Protein AF-A0A928K8I4-F1 (afdb_monomer_lite)

Structure (mmCIF, N/CA/C/O backbone):
data_AF-A0A928K8I4-F1
#
_entry.id   AF-A0A928K8I4-F1
#
loop_
_atom_site.group_PDB
_atom_site.id
_atom_site.type_symbol
_atom_site.label_atom_id
_atom_site.label_alt_id
_atom_site.label_comp_id
_atom_site.label_asym_id
_atom_site.label_entity_id
_atom_site.label_seq_id
_atom_site.pdbx_PDB_ins_code
_atom_site.Cartn_x
_atom_site.Cartn_y
_atom_site.Cartn_z
_atom_site.occupancy
_atom_site.B_iso_or_equiv
_atom_site.auth_seq_id
_atom_site.auth_comp_id
_atom_site.auth_asym_id
_atom_site.auth_atom_id
_atom_site.pdbx_PDB_model_num
ATOM 1 N N . MET A 1 1 ? 72.736 26.920 -55.106 1.00 35.03 1 MET A N 1
ATOM 2 C CA . MET A 1 1 ? 71.524 27.537 -55.681 1.00 35.03 1 MET A CA 1
ATOM 3 C C . MET A 1 1 ? 70.711 26.444 -56.358 1.00 35.03 1 MET A C 1
ATOM 5 O O . MET A 1 1 ? 71.292 25.701 -57.128 1.00 35.03 1 MET A O 1
ATOM 9 N N . GLN A 1 2 ? 69.436 26.342 -55.964 1.00 39.31 2 GLN A N 1
ATOM 10 C CA . GLN A 1 2 ? 68.277 25.680 -56.593 1.00 39.31 2 GLN A CA 1
ATOM 11 C C . GLN A 1 2 ? 68.456 24.426 -57.465 1.00 39.31 2 GLN A C 1
ATOM 13 O O . GLN A 1 2 ? 68.964 24.498 -58.577 1.00 39.31 2 GLN A O 1
ATOM 18 N N . THR A 1 3 ? 67.768 23.358 -57.058 1.00 31.75 3 THR A N 1
ATOM 19 C CA . THR A 1 3 ? 66.944 22.556 -57.973 1.00 31.75 3 THR A CA 1
ATOM 20 C C . THR A 1 3 ? 65.584 22.283 -57.322 1.00 31.75 3 THR A C 1
ATOM 22 O O . THR A 1 3 ? 65.500 21.925 -56.150 1.00 31.75 3 THR A O 1
ATOM 25 N N . ALA A 1 4 ? 64.517 22.528 -58.084 1.00 43.66 4 ALA A N 1
ATOM 26 C CA . ALA A 1 4 ? 63.124 22.257 -57.746 1.00 43.66 4 ALA A CA 1
ATOM 27 C C . ALA A 1 4 ? 62.552 21.229 -58.733 1.00 43.66 4 ALA A C 1
ATOM 29 O O . ALA A 1 4 ? 62.873 21.271 -59.919 1.00 43.66 4 ALA A O 1
ATOM 30 N N . SER A 1 5 ? 61.727 20.313 -58.229 1.00 37.72 5 SER A N 1
ATOM 31 C CA . SER A 1 5 ? 60.740 19.442 -58.908 1.00 37.72 5 SER A CA 1
ATOM 32 C C . SER A 1 5 ? 60.311 18.389 -57.872 1.00 37.72 5 SER A C 1
ATOM 34 O O . SER A 1 5 ? 61.121 18.024 -57.029 1.00 37.72 5 SER A O 1
ATOM 36 N N . LEU A 1 6 ? 59.109 17.824 -57.802 1.00 37.81 6 LEU A N 1
ATOM 37 C CA . LEU A 1 6 ? 57.768 18.038 -58.354 1.00 37.81 6 LEU A CA 1
ATOM 38 C C . LEU A 1 6 ? 56.851 17.121 -57.490 1.00 37.81 6 LEU A C 1
ATOM 40 O O . LEU A 1 6 ? 57.328 16.147 -56.913 1.00 37.81 6 LEU A O 1
ATOM 44 N N . GLN A 1 7 ? 55.569 17.462 -57.353 1.00 39.53 7 GLN A N 1
ATOM 45 C CA . GLN A 1 7 ? 54.552 16.824 -56.491 1.00 39.53 7 GLN A CA 1
ATOM 46 C C . GLN A 1 7 ? 54.298 15.321 -56.747 1.00 39.53 7 GLN A C 1
ATOM 48 O O . GLN A 1 7 ? 54.377 14.895 -57.895 1.00 39.53 7 GLN A O 1
ATOM 53 N N . ALA A 1 8 ? 53.836 14.583 -55.721 1.00 32.78 8 ALA A N 1
ATOM 54 C CA . ALA A 1 8 ? 52.486 13.977 -55.641 1.00 32.78 8 ALA A CA 1
ATOM 55 C C . ALA A 1 8 ? 52.328 13.034 -54.418 1.00 32.78 8 ALA A C 1
ATOM 57 O O . ALA A 1 8 ? 53.242 12.268 -54.136 1.00 32.78 8 ALA A O 1
ATOM 58 N N . SER A 1 9 ? 51.135 13.094 -53.787 1.00 28.02 9 SER A N 1
ATOM 59 C CA . SER A 1 9 ? 50.331 11.987 -53.189 1.00 28.02 9 SER A CA 1
ATOM 60 C C . SER A 1 9 ? 50.986 11.061 -52.140 1.00 28.02 9 SER A C 1
ATOM 62 O O . SER A 1 9 ? 52.060 10.531 -52.361 1.00 28.02 9 SER A O 1
ATOM 64 N N . ASP A 1 10 ? 50.405 10.699 -50.997 1.00 30.50 10 ASP A N 1
ATOM 65 C CA . ASP A 1 10 ? 49.003 10.622 -50.580 1.00 30.50 10 ASP A CA 1
ATOM 66 C C . ASP A 1 10 ? 48.990 10.393 -49.050 1.00 30.50 10 ASP A C 1
ATOM 68 O O . ASP A 1 10 ? 49.834 9.696 -48.493 1.00 30.50 10 ASP A O 1
ATOM 72 N N . SER A 1 11 ? 48.190 11.163 -48.316 1.00 28.86 11 SER A N 1
ATOM 73 C CA . SER A 1 11 ? 46.923 10.724 -47.709 1.00 28.86 11 SER A CA 1
ATOM 74 C C . SER A 1 11 ? 47.050 10.275 -46.247 1.00 28.86 11 SER A C 1
ATOM 76 O O . SER A 1 11 ? 47.292 9.120 -45.909 1.00 28.86 11 SER A O 1
ATOM 78 N N . VAL A 1 12 ? 46.826 11.265 -45.386 1.00 45.16 12 VAL A N 1
ATOM 79 C CA . VAL A 1 12 ? 46.051 11.216 -44.140 1.00 45.16 12 VAL A CA 1
ATOM 80 C C . VAL A 1 12 ? 45.284 9.898 -43.936 1.00 45.16 12 VAL A C 1
ATOM 82 O O . VAL A 1 12 ? 44.247 9.680 -44.553 1.00 45.16 12 VAL A O 1
ATOM 85 N N . GLN A 1 13 ? 45.720 9.071 -42.984 1.00 33.69 13 GLN A N 1
ATOM 86 C CA . GLN A 1 13 ? 44.846 8.088 -42.328 1.00 33.69 13 GLN A CA 1
ATOM 87 C C . GLN A 1 13 ? 44.564 8.511 -40.885 1.00 33.69 13 GLN A C 1
ATOM 89 O O . GLN A 1 13 ? 44.760 7.779 -39.924 1.00 33.69 13 GLN A O 1
ATOM 94 N N . GLY A 1 14 ? 44.078 9.739 -40.744 1.00 42.53 14 GLY A N 1
ATOM 95 C CA . GLY A 1 14 ? 43.253 10.142 -39.615 1.00 42.53 14 GLY A CA 1
ATOM 96 C C . GLY A 1 14 ? 41.819 10.259 -40.098 1.00 42.53 14 GLY A C 1
ATOM 97 O O . GLY A 1 14 ? 41.368 11.375 -40.291 1.00 42.53 14 GLY A O 1
ATOM 98 N N . SER A 1 15 ? 41.156 9.142 -40.414 1.00 39.59 15 SER A N 1
ATOM 99 C CA . SER A 1 15 ? 39.723 9.060 -40.757 1.00 39.59 15 SER A CA 1
ATOM 100 C C . SER A 1 15 ? 39.396 7.631 -41.183 1.00 39.59 15 SER A C 1
ATOM 102 O O . SER A 1 15 ? 39.624 7.292 -42.336 1.00 39.59 15 SER A O 1
ATOM 104 N N . HIS A 1 16 ? 38.849 6.782 -40.310 1.00 34.34 16 HIS A N 1
ATOM 105 C CA . HIS A 1 16 ? 37.997 5.707 -40.846 1.00 34.34 16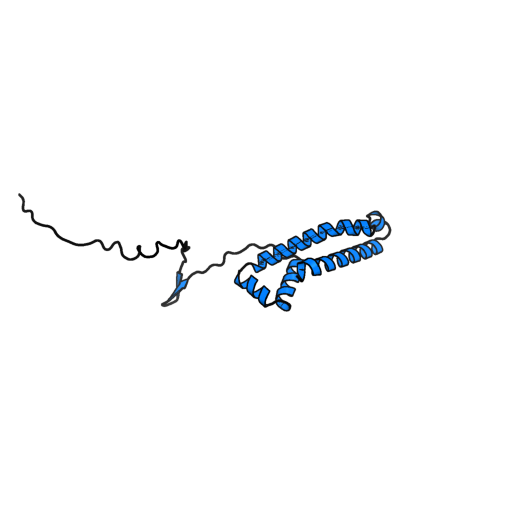 HIS A CA 1
ATOM 106 C C . HIS A 1 16 ? 36.889 5.178 -39.938 1.00 34.34 16 HIS A C 1
ATOM 108 O O . HIS A 1 16 ? 36.026 4.455 -40.424 1.00 34.34 16 HIS A O 1
ATOM 114 N N . THR A 1 17 ? 36.808 5.587 -38.674 1.00 34.59 17 THR A N 1
ATOM 115 C CA . THR A 1 17 ? 35.726 5.128 -37.781 1.00 34.59 17 THR A CA 1
ATOM 116 C C . THR A 1 17 ? 34.922 6.268 -37.161 1.00 34.59 17 THR A C 1
ATOM 118 O O . THR A 1 17 ? 34.317 6.104 -36.110 1.00 34.59 17 THR A O 1
ATOM 121 N N . THR A 1 18 ? 34.853 7.426 -37.823 1.00 40.28 18 THR A N 1
ATOM 122 C CA . THR A 1 18 ? 34.009 8.555 -37.378 1.00 40.28 18 THR A CA 1
ATOM 123 C C . THR A 1 18 ? 32.989 8.977 -38.431 1.00 40.28 18 THR A C 1
ATOM 125 O O . THR A 1 18 ? 32.567 10.120 -38.448 1.00 40.28 18 THR A O 1
ATOM 128 N N . LEU A 1 19 ? 32.580 8.111 -39.357 1.00 47.31 19 LEU A N 1
ATOM 129 C CA . LEU A 1 19 ? 31.553 8.468 -40.339 1.00 47.31 19 LEU A CA 1
ATOM 130 C C . LEU A 1 19 ? 30.731 7.231 -40.685 1.00 47.31 19 LEU A C 1
ATOM 132 O O . LEU A 1 19 ? 31.051 6.588 -41.668 1.00 47.31 19 LEU A O 1
ATOM 136 N N . LEU A 1 20 ? 29.737 6.869 -39.861 1.00 46.84 20 LEU A N 1
ATOM 137 C CA . LEU A 1 20 ? 28.555 6.075 -40.273 1.00 46.84 20 LEU A CA 1
ATOM 138 C C . LEU A 1 20 ? 27.491 5.893 -39.159 1.00 46.84 20 LEU A C 1
ATOM 140 O O . LEU A 1 20 ? 26.704 4.956 -39.195 1.00 46.84 20 LEU A O 1
ATOM 144 N N . LEU A 1 21 ? 27.415 6.785 -38.166 1.00 47.47 21 LEU A N 1
ATOM 145 C CA . LEU A 1 21 ? 26.335 6.774 -37.161 1.00 47.47 21 LEU A CA 1
ATOM 146 C C . LEU A 1 21 ? 25.851 8.200 -36.875 1.00 47.47 21 LEU A C 1
ATOM 148 O O . LEU A 1 21 ? 25.890 8.673 -35.746 1.00 47.47 21 LEU A O 1
ATOM 152 N N . LYS A 1 22 ? 25.440 8.925 -37.922 1.00 47.09 22 LYS A N 1
ATOM 153 C CA . LYS A 1 22 ? 24.961 10.313 -37.800 1.00 47.09 22 LYS A CA 1
ATOM 154 C C . LYS A 1 22 ? 23.464 10.497 -38.070 1.00 47.09 22 LYS A C 1
ATOM 156 O O . LYS A 1 22 ? 23.047 11.612 -38.346 1.00 47.09 22 LYS A O 1
ATOM 161 N N . GLU A 1 23 ? 22.655 9.439 -37.950 1.00 49.22 23 GLU A N 1
ATOM 162 C CA . GLU A 1 23 ? 21.195 9.539 -38.167 1.00 49.22 23 GLU A CA 1
ATOM 163 C C . GLU A 1 23 ? 20.310 9.023 -37.024 1.00 49.22 23 GLU A C 1
ATOM 165 O O . GLU A 1 23 ? 19.086 9.093 -37.110 1.00 49.22 23 GLU A O 1
ATOM 170 N N . ARG A 1 24 ? 20.878 8.596 -35.894 1.00 42.78 24 ARG A N 1
ATOM 171 C CA . ARG A 1 24 ? 20.119 8.473 -34.643 1.00 42.78 24 ARG A CA 1
ATOM 172 C C . ARG A 1 24 ? 21.003 8.907 -33.492 1.00 42.78 24 ARG A C 1
ATOM 174 O O . ARG A 1 24 ? 21.982 8.237 -33.187 1.00 42.78 24 ARG A O 1
ATOM 181 N N . ILE A 1 25 ? 20.655 10.027 -32.865 1.00 42.69 25 ILE A N 1
ATOM 182 C CA . ILE A 1 25 ? 21.197 10.401 -31.560 1.00 42.69 25 ILE A CA 1
ATOM 183 C C . ILE A 1 25 ? 20.713 9.329 -30.581 1.00 42.69 25 ILE A C 1
ATOM 185 O O . ILE A 1 25 ? 19.589 9.372 -30.091 1.00 42.69 25 ILE A O 1
ATOM 189 N N . ILE A 1 26 ? 21.541 8.315 -30.368 1.00 47.47 26 ILE A N 1
ATOM 190 C CA . ILE A 1 26 ? 21.537 7.541 -29.138 1.00 47.47 26 ILE A CA 1
ATOM 191 C C . ILE A 1 26 ? 22.754 8.088 -28.408 1.00 47.47 26 ILE A C 1
ATOM 193 O O . ILE A 1 26 ? 23.879 7.876 -28.857 1.00 47.47 26 ILE A O 1
ATOM 197 N N . GLU A 1 27 ? 22.538 8.865 -27.349 1.00 41.69 27 GLU A N 1
ATOM 198 C CA . GLU A 1 27 ? 23.591 9.134 -26.371 1.00 41.69 27 GLU A CA 1
ATOM 199 C C . GLU A 1 27 ? 24.077 7.777 -25.851 1.00 41.69 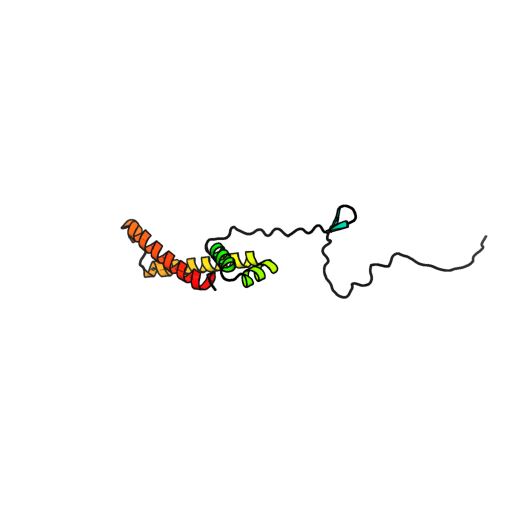27 GLU A C 1
ATOM 201 O O . GLU A 1 27 ? 23.439 7.148 -25.007 1.00 41.69 27 GLU A O 1
ATOM 206 N N . ILE A 1 28 ? 25.170 7.269 -26.416 1.00 50.75 28 ILE A N 1
ATOM 207 C CA . ILE A 1 28 ? 25.860 6.108 -25.874 1.00 50.75 28 ILE A CA 1
ATOM 208 C C . ILE A 1 28 ? 26.635 6.658 -24.682 1.00 50.75 28 ILE A C 1
ATOM 210 O O . ILE A 1 28 ? 27.687 7.268 -24.849 1.00 50.75 28 ILE A O 1
ATOM 214 N N . THR A 1 29 ? 26.080 6.502 -23.481 1.00 63.41 29 THR A N 1
ATOM 215 C CA . THR A 1 29 ? 26.847 6.647 -22.239 1.00 63.41 29 THR A CA 1
ATOM 216 C C . THR A 1 29 ? 28.147 5.859 -22.390 1.00 63.41 29 THR A C 1
ATOM 218 O O . THR A 1 29 ? 28.089 4.714 -22.835 1.00 63.41 29 THR A O 1
ATOM 221 N N . GLU A 1 30 ? 29.299 6.443 -22.062 1.00 75.31 30 GLU A N 1
ATOM 222 C CA . GLU A 1 30 ? 30.600 5.764 -22.126 1.00 75.31 30 GLU A CA 1
ATOM 223 C C . GLU A 1 30 ? 30.594 4.531 -21.200 1.00 75.31 30 GLU A C 1
ATOM 225 O O . GLU A 1 30 ? 30.804 4.635 -19.995 1.00 75.31 30 GLU A O 1
ATOM 230 N N . ILE A 1 31 ? 30.278 3.353 -21.745 1.00 83.25 31 ILE A N 1
ATOM 231 C CA . ILE A 1 31 ? 30.316 2.082 -21.012 1.00 83.25 31 ILE A CA 1
ATOM 232 C C . ILE A 1 31 ? 31.788 1.680 -20.879 1.00 83.25 31 ILE A C 1
ATOM 234 O O . ILE A 1 31 ? 32.484 1.559 -21.889 1.00 83.25 31 ILE A O 1
ATOM 238 N N . THR A 1 32 ? 32.266 1.470 -19.651 1.00 88.19 32 THR A N 1
ATOM 239 C CA . THR A 1 32 ? 33.616 0.949 -19.391 1.00 88.19 32 THR A CA 1
ATOM 240 C C . THR A 1 32 ? 33.632 -0.573 -19.495 1.00 88.19 32 THR A C 1
ATOM 242 O O . THR A 1 32 ? 32.593 -1.223 -19.377 1.00 88.19 32 THR A O 1
ATOM 245 N N . TYR A 1 33 ? 34.800 -1.151 -19.778 1.00 89.94 33 TYR A N 1
ATOM 246 C CA . TYR A 1 33 ? 34.950 -2.593 -19.954 1.00 89.94 33 TYR A CA 1
ATOM 247 C C . TYR A 1 33 ? 36.118 -3.124 -19.127 1.00 89.94 33 TYR A C 1
ATOM 249 O O . TYR A 1 33 ? 37.238 -2.616 -19.225 1.00 89.94 33 TYR A O 1
ATOM 257 N N . THR A 1 34 ? 35.8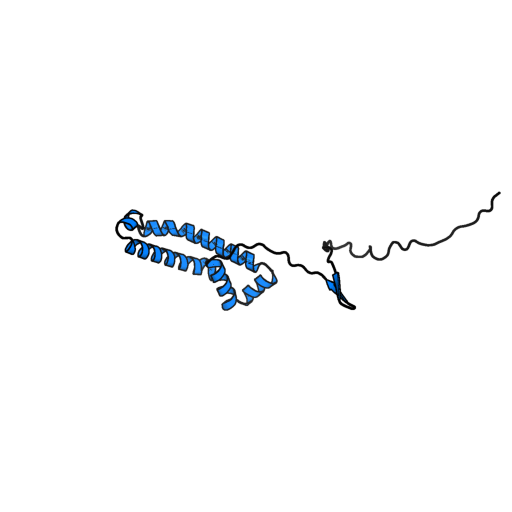84 -4.223 -18.413 1.00 92.38 34 THR A N 1
ATOM 258 C CA . THR A 1 34 ? 36.911 -4.976 -17.690 1.00 92.38 34 THR A CA 1
ATOM 259 C C . THR A 1 34 ? 37.341 -6.201 -18.502 1.00 92.38 34 THR A C 1
ATOM 261 O O . THR A 1 34 ? 36.513 -6.996 -18.955 1.00 92.38 34 THR A O 1
ATOM 264 N N . ARG A 1 35 ? 38.654 -6.382 -18.703 1.00 93.75 35 ARG A N 1
ATOM 265 C CA . ARG A 1 35 ? 39.203 -7.547 -19.417 1.00 93.75 35 ARG A CA 1
ATOM 266 C C . ARG A 1 35 ? 39.171 -8.789 -18.523 1.00 93.75 35 ARG A C 1
ATOM 268 O O . ARG A 1 35 ? 39.766 -8.789 -17.449 1.00 93.75 35 ARG A O 1
ATOM 275 N N . ASN A 1 36 ? 38.547 -9.860 -19.004 1.00 90.69 36 ASN A N 1
ATOM 276 C CA . ASN A 1 36 ? 38.547 -11.179 -18.378 1.00 90.69 36 ASN A CA 1
ATOM 277 C C . ASN A 1 36 ? 39.056 -12.226 -19.385 1.00 90.69 36 ASN A C 1
ATOM 279 O O . ASN A 1 36 ? 38.314 -12.692 -20.252 1.00 90.69 36 ASN A O 1
ATOM 283 N N . GLY A 1 37 ? 40.355 -12.540 -19.306 1.00 92.38 37 GLY A N 1
ATOM 284 C CA . GLY A 1 37 ? 41.045 -13.392 -20.280 1.00 92.38 37 GLY A CA 1
ATOM 285 C C . GLY A 1 37 ? 41.101 -12.748 -21.670 1.00 92.38 37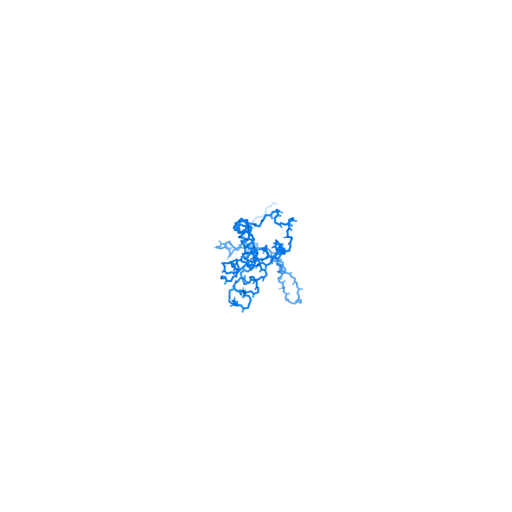 GLY A C 1
ATOM 286 O O . GLY A 1 37 ? 41.683 -11.671 -21.844 1.00 92.38 37 GLY A O 1
ATOM 287 N N . ASP A 1 38 ? 40.471 -13.401 -22.646 1.00 92.75 38 ASP A N 1
ATOM 288 C CA . ASP A 1 38 ? 40.415 -12.957 -24.046 1.00 92.75 38 ASP A CA 1
ATOM 289 C C . ASP A 1 38 ? 39.164 -12.122 -24.375 1.00 92.75 38 ASP A C 1
ATOM 291 O O . ASP A 1 38 ? 38.983 -11.697 -25.515 1.00 92.75 38 ASP A O 1
ATOM 295 N N . TYR A 1 39 ? 38.312 -11.847 -23.381 1.00 93.00 39 TYR A N 1
ATOM 296 C CA . TYR A 1 39 ? 37.055 -11.118 -23.559 1.00 93.00 39 TYR A CA 1
ATOM 297 C C . TYR A 1 39 ? 37.013 -9.824 -22.740 1.00 93.00 39 TYR A C 1
ATOM 299 O O . TYR A 1 39 ? 37.606 -9.721 -21.665 1.00 93.00 39 TYR A O 1
ATOM 307 N N . PHE A 1 40 ? 36.266 -8.840 -23.242 1.00 92.31 40 PHE A N 1
ATOM 308 C CA . PHE A 1 40 ? 35.941 -7.600 -22.536 1.00 92.31 40 PHE A CA 1
ATOM 309 C C . PHE A 1 40 ? 34.495 -7.657 -22.042 1.00 92.31 40 PHE A C 1
ATOM 311 O O . PHE A 1 40 ? 33.573 -7.830 -22.839 1.00 92.31 40 PHE A O 1
ATOM 318 N N . ILE A 1 41 ? 34.302 -7.519 -20.731 1.00 91.12 41 ILE A N 1
ATOM 319 C CA . ILE A 1 41 ? 32.988 -7.525 -20.083 1.00 91.12 41 ILE A CA 1
ATOM 320 C C . ILE A 1 41 ? 32.602 -6.072 -19.784 1.00 91.12 41 ILE A C 1
ATOM 322 O O . ILE A 1 41 ? 33.393 -5.379 -19.147 1.00 91.12 41 ILE A O 1
ATOM 326 N N . PRO A 1 42 ? 31.430 -5.591 -20.229 1.00 89.94 42 PRO A N 1
ATOM 327 C CA . PRO A 1 42 ? 30.973 -4.243 -19.914 1.00 89.94 42 PRO A CA 1
ATOM 328 C C . PRO A 1 42 ? 30.654 -4.102 -18.421 1.00 89.94 42 PRO A C 1
ATOM 330 O O . PRO A 1 42 ? 29.961 -4.942 -17.840 1.00 89.94 42 PRO A O 1
ATOM 333 N N . ASP A 1 43 ? 31.102 -3.008 -17.817 1.00 86.94 43 ASP A N 1
ATOM 334 C CA . ASP A 1 43 ? 30.843 -2.668 -16.420 1.00 86.94 43 ASP A CA 1
ATOM 335 C C . ASP A 1 43 ? 29.457 -2.019 -16.302 1.00 86.94 43 ASP A C 1
ATOM 337 O O . ASP A 1 43 ? 29.281 -0.799 -16.303 1.00 86.94 43 ASP A O 1
ATOM 341 N N . ILE A 1 44 ? 28.430 -2.861 -16.244 1.00 86.06 44 ILE A N 1
ATOM 342 C CA . ILE A 1 44 ? 27.041 -2.414 -16.142 1.00 86.06 44 ILE A CA 1
ATOM 343 C C . ILE A 1 44 ? 26.716 -2.169 -14.667 1.00 86.06 44 ILE A C 1
ATOM 345 O O . ILE A 1 44 ? 26.557 -3.109 -13.889 1.00 86.06 44 ILE A O 1
ATOM 349 N N . VAL A 1 45 ? 26.581 -0.900 -14.281 1.00 82.81 45 VAL A N 1
ATOM 350 C CA . VAL A 1 45 ? 26.166 -0.513 -12.926 1.00 82.81 45 VAL A CA 1
ATOM 351 C C . VAL A 1 45 ? 24.710 -0.061 -12.944 1.00 82.81 45 VAL A C 1
ATOM 353 O O . VAL A 1 45 ? 24.336 0.867 -13.661 1.00 82.81 45 VAL A O 1
ATOM 356 N N . LEU A 1 46 ? 23.876 -0.704 -12.126 1.00 78.94 46 LEU A N 1
ATOM 357 C CA . LEU A 1 46 ? 22.510 -0.243 -11.894 1.00 78.94 46 LEU A CA 1
ATOM 358 C C . LEU A 1 46 ? 22.547 1.033 -11.051 1.00 78.94 46 LEU A C 1
ATOM 360 O O . LEU A 1 46 ? 23.173 1.072 -9.990 1.00 78.94 46 LEU A O 1
ATOM 364 N N . LYS A 1 47 ? 21.840 2.074 -11.500 1.00 80.50 47 LYS A N 1
ATOM 365 C CA . LYS A 1 47 ? 21.632 3.267 -10.677 1.00 80.50 47 LYS A CA 1
ATOM 366 C C . LYS A 1 47 ? 20.884 2.847 -9.416 1.00 80.50 47 LYS A C 1
ATOM 368 O O . LYS A 1 47 ? 19.763 2.348 -9.494 1.00 80.50 47 LYS A O 1
ATOM 373 N N . LYS A 1 48 ? 21.504 3.048 -8.255 1.00 76.44 48 LYS A N 1
ATOM 374 C CA . LYS A 1 48 ? 20.845 2.804 -6.975 1.00 76.44 48 LYS A CA 1
ATOM 375 C C . LYS A 1 48 ? 19.698 3.800 -6.837 1.00 76.44 48 LYS A C 1
ATOM 377 O O . LYS A 1 48 ? 19.931 5.003 -6.767 1.00 76.44 48 LYS A O 1
ATOM 382 N N . LYS A 1 49 ? 18.470 3.295 -6.806 1.00 76.69 49 LYS A N 1
ATOM 383 C CA . LYS A 1 49 ? 17.307 4.096 -6.440 1.00 76.69 49 LYS A CA 1
ATOM 384 C C . LYS A 1 49 ? 17.179 4.083 -4.920 1.00 76.69 49 LYS A C 1
ATOM 386 O O . LYS A 1 49 ? 17.223 3.024 -4.292 1.00 76.69 49 LYS A O 1
ATOM 391 N N . GLU A 1 50 ? 17.092 5.264 -4.322 1.00 77.31 50 GLU A N 1
ATOM 392 C CA . GLU A 1 50 ? 16.862 5.404 -2.887 1.00 77.31 50 GLU A CA 1
ATOM 393 C C . GLU A 1 50 ? 15.361 5.427 -2.631 1.00 77.31 50 GLU A C 1
ATOM 395 O O . GLU A 1 50 ? 14.691 6.440 -2.820 1.00 77.31 50 GLU A O 1
ATOM 400 N N . TYR A 1 51 ? 14.830 4.280 -2.223 1.00 70.50 51 TYR A N 1
ATOM 401 C CA . TYR A 1 51 ? 13.433 4.156 -1.844 1.00 70.50 51 TYR A CA 1
ATOM 402 C C . TYR A 1 51 ? 13.275 4.217 -0.329 1.00 70.50 51 TYR A C 1
ATOM 404 O O . TYR A 1 51 ? 14.087 3.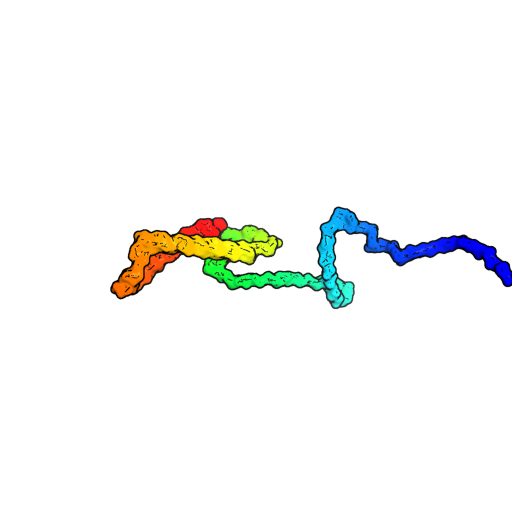671 0.423 1.00 70.50 51 TYR A O 1
ATOM 412 N N . LYS A 1 52 ? 12.197 4.867 0.119 1.00 80.12 52 LYS A N 1
ATOM 413 C CA . LYS A 1 52 ? 11.748 4.755 1.508 1.00 80.12 52 LYS A CA 1
ATOM 414 C C . LYS A 1 52 ? 11.308 3.312 1.778 1.00 80.12 52 LYS A C 1
ATOM 416 O O . LYS A 1 52 ? 11.055 2.529 0.865 1.00 80.12 52 LYS A O 1
ATOM 421 N N . SER A 1 53 ? 11.242 2.934 3.050 1.00 86.94 53 SER A N 1
ATOM 422 C CA . SER A 1 53 ? 10.649 1.651 3.414 1.00 86.94 53 SER A CA 1
ATOM 423 C C . SER A 1 53 ? 9.167 1.638 3.041 1.00 86.94 53 SER A C 1
ATOM 425 O O . SER A 1 53 ? 8.441 2.599 3.285 1.00 86.94 53 SER A O 1
ATOM 427 N N . LEU A 1 54 ? 8.725 0.524 2.462 1.00 90.69 54 LEU A N 1
ATOM 428 C CA . LEU A 1 54 ? 7.349 0.352 2.015 1.00 90.69 54 LEU A CA 1
ATOM 429 C C . LEU A 1 54 ? 6.398 0.206 3.215 1.00 90.69 54 LEU A C 1
ATOM 431 O O . LEU A 1 54 ? 6.672 -0.583 4.128 1.00 90.69 54 LEU A O 1
ATOM 435 N N . GLY A 1 55 ? 5.278 0.932 3.209 1.00 92.75 55 GLY A N 1
ATOM 436 C CA . GLY A 1 55 ? 4.274 0.894 4.267 1.00 92.75 55 GLY A CA 1
ATOM 437 C C . GLY A 1 55 ? 3.441 -0.389 4.297 1.00 92.75 55 GLY A C 1
ATOM 438 O O . GLY A 1 55 ? 3.799 -1.442 3.752 1.00 92.75 55 GLY A O 1
ATOM 439 N N . LYS A 1 56 ? 2.323 -0.342 5.029 1.00 94.44 56 LYS A N 1
ATOM 440 C CA . LYS A 1 56 ? 1.395 -1.478 5.173 1.00 94.44 56 LYS A CA 1
ATOM 441 C C . LYS A 1 56 ? 0.764 -1.831 3.823 1.00 94.44 56 LYS A C 1
ATOM 443 O O . LYS A 1 56 ? 0.829 -2.991 3.412 1.00 94.44 56 LYS A O 1
ATOM 448 N N . TYR A 1 57 ? 0.198 -0.845 3.131 1.00 96.25 57 TYR A N 1
ATOM 449 C CA . TYR A 1 57 ? -0.583 -1.066 1.915 1.00 96.25 57 TYR A CA 1
ATOM 450 C C . TYR A 1 57 ? 0.301 -1.408 0.720 1.00 96.25 57 TYR A C 1
ATOM 452 O O . TYR A 1 57 ? -0.035 -2.309 -0.050 1.00 96.25 57 TYR A O 1
ATOM 460 N N . GLY A 1 58 ? 1.483 -0.797 0.615 1.00 95.56 58 GLY A N 1
ATOM 461 C CA . GLY A 1 58 ? 2.453 -1.162 -0.415 1.00 95.56 58 GLY A CA 1
ATOM 462 C C . GLY A 1 58 ? 2.897 -2.628 -0.305 1.00 95.56 58 GLY A C 1
ATOM 463 O O . GLY A 1 58 ? 2.968 -3.334 -1.314 1.00 95.56 58 GLY A O 1
ATOM 464 N N . ARG A 1 59 ? 3.125 -3.146 0.914 1.00 95.50 59 ARG A N 1
ATOM 465 C CA . ARG A 1 59 ? 3.445 -4.574 1.120 1.00 95.50 59 ARG A CA 1
ATOM 466 C C . ARG A 1 59 ? 2.287 -5.487 0.723 1.00 95.50 59 ARG A C 1
ATOM 468 O O . ARG A 1 59 ? 2.505 -6.462 0.009 1.00 95.50 59 ARG A O 1
ATOM 475 N N . MET A 1 60 ? 1.059 -5.132 1.096 1.00 96.00 60 MET A N 1
ATOM 476 C CA . MET A 1 60 ? -0.133 -5.886 0.693 1.00 96.00 60 MET A CA 1
ATOM 477 C C . MET A 1 60 ? -0.310 -5.907 -0.833 1.00 96.00 60 MET A C 1
ATOM 479 O O . MET A 1 60 ? -0.587 -6.960 -1.409 1.00 96.00 60 MET A O 1
ATOM 483 N N . ARG A 1 61 ? -0.073 -4.777 -1.516 1.00 96.38 61 ARG A N 1
ATOM 484 C CA . ARG A 1 61 ? -0.110 -4.697 -2.985 1.00 96.38 61 ARG A CA 1
ATOM 485 C C . ARG A 1 61 ? 0.956 -5.580 -3.623 1.00 96.38 61 ARG A C 1
ATOM 487 O O . ARG A 1 61 ? 0.664 -6.280 -4.593 1.00 96.38 61 ARG A O 1
ATOM 494 N N . LYS A 1 62 ? 2.171 -5.584 -3.074 1.00 95.44 62 LYS A N 1
ATOM 495 C CA . LYS A 1 62 ? 3.276 -6.439 -3.525 1.00 95.44 62 LYS A CA 1
ATOM 496 C C . LYS A 1 62 ? 2.895 -7.920 -3.465 1.00 95.44 62 LYS A C 1
ATOM 498 O O . LYS A 1 62 ? 3.037 -8.628 -4.464 1.00 95.44 62 LYS A O 1
ATOM 503 N N . ASP A 1 63 ? 2.357 -8.365 -2.332 1.00 96.00 63 ASP A N 1
ATOM 504 C CA . ASP A 1 63 ? 1.932 -9.755 -2.136 1.00 96.00 63 ASP A CA 1
ATOM 505 C C . ASP A 1 63 ? 0.759 -10.126 -3.053 1.00 96.00 63 ASP A C 1
ATOM 507 O O . ASP A 1 63 ? 0.747 -11.207 -3.649 1.00 96.00 63 ASP A O 1
ATOM 511 N N . TYR A 1 64 ? -0.198 -9.214 -3.239 1.00 96.25 64 TYR A N 1
ATOM 512 C CA . TYR A 1 64 ? -1.307 -9.405 -4.171 1.00 96.25 64 TYR A CA 1
ATOM 513 C C . TYR A 1 64 ? -0.823 -9.567 -5.616 1.00 96.25 64 TYR A C 1
ATOM 515 O O . TYR A 1 64 ? -1.206 -10.526 -6.289 1.00 96.25 64 TYR A O 1
ATOM 523 N N . LEU A 1 65 ? 0.047 -8.676 -6.100 1.00 96.12 65 LEU A N 1
ATOM 524 C CA . LEU A 1 65 ? 0.572 -8.750 -7.464 1.00 96.12 65 LEU A CA 1
ATOM 525 C C . LEU A 1 65 ? 1.344 -10.051 -7.695 1.00 96.12 65 LEU A C 1
ATOM 527 O O . LEU A 1 65 ? 1.140 -10.707 -8.715 1.00 96.12 65 LEU A O 1
ATOM 531 N N . LYS A 1 66 ? 2.171 -10.463 -6.732 1.00 94.50 66 LYS A N 1
ATOM 532 C CA . LYS A 1 66 ? 2.962 -11.691 -6.835 1.00 94.50 66 LYS A CA 1
ATOM 533 C C . LYS A 1 66 ? 2.091 -12.952 -6.872 1.00 94.50 66 LYS A C 1
ATOM 535 O O . LYS A 1 66 ? 2.341 -13.834 -7.688 1.00 94.50 66 LYS A O 1
ATOM 540 N N . ASN A 1 67 ? 1.065 -13.028 -6.022 1.00 96.44 67 ASN A N 1
ATOM 541 C CA . ASN A 1 67 ? 0.273 -14.249 -5.839 1.00 96.44 67 ASN A CA 1
ATOM 542 C C . ASN A 1 67 ? -0.960 -14.336 -6.748 1.00 96.44 67 ASN A C 1
ATOM 544 O O . ASN A 1 67 ? -1.386 -15.431 -7.107 1.00 96.44 67 ASN A O 1
ATOM 548 N N . ARG A 1 68 ? -1.576 -13.201 -7.088 1.00 95.50 68 ARG A N 1
ATOM 549 C CA . ARG A 1 68 ? -2.838 -13.154 -7.844 1.00 95.50 68 ARG A CA 1
ATOM 550 C C . ARG A 1 68 ? -2.663 -12.667 -9.278 1.00 95.50 68 ARG A C 1
ATOM 552 O O . ARG A 1 68 ? -3.468 -13.039 -10.126 1.00 95.50 68 ARG A O 1
ATOM 559 N N . ARG A 1 69 ? -1.645 -11.846 -9.573 1.00 94.50 69 ARG A N 1
ATOM 560 C CA . ARG A 1 69 ? -1.446 -11.232 -10.903 1.00 94.50 69 ARG A CA 1
ATOM 561 C C . ARG A 1 69 ? 0.016 -11.277 -11.383 1.00 94.50 69 ARG A C 1
ATOM 563 O O . ARG A 1 69 ? 0.596 -10.227 -11.678 1.00 94.50 69 ARG A O 1
ATOM 570 N N . PRO A 1 70 ? 0.602 -12.476 -11.564 1.00 94.94 70 PRO A N 1
ATOM 571 C CA . PRO A 1 70 ? 2.016 -12.624 -11.922 1.00 94.94 70 PRO A CA 1
ATOM 572 C C . PRO A 1 70 ? 2.379 -11.974 -13.268 1.00 94.94 70 PRO A C 1
ATOM 574 O O . PRO A 1 70 ? 3.475 -11.445 -13.424 1.00 94.94 70 PRO A O 1
ATOM 577 N N . ALA A 1 71 ? 1.454 -11.936 -14.235 1.00 95.81 71 ALA A N 1
ATOM 578 C CA . ALA A 1 71 ? 1.684 -11.258 -15.514 1.00 95.81 71 ALA A CA 1
ATOM 579 C C . ALA A 1 71 ? 1.893 -9.741 -15.343 1.00 95.81 71 ALA A C 1
ATOM 581 O O . ALA A 1 71 ? 2.783 -9.153 -15.958 1.00 95.81 71 ALA A O 1
ATOM 582 N N . LEU A 1 72 ? 1.095 -9.107 -14.477 1.00 94.81 72 LEU A N 1
ATOM 583 C CA . LEU A 1 72 ? 1.203 -7.680 -14.185 1.00 94.81 72 LEU A CA 1
ATOM 584 C C . LEU A 1 72 ? 2.463 -7.377 -13.366 1.00 94.81 72 LEU A C 1
ATOM 586 O O . LEU A 1 72 ? 3.163 -6.411 -13.662 1.00 94.81 72 LEU A O 1
ATOM 590 N N . TRP A 1 73 ? 2.783 -8.239 -12.398 1.00 95.69 73 TRP A N 1
ATOM 591 C CA . TRP A 1 73 ? 4.037 -8.193 -11.646 1.00 95.69 73 TRP A CA 1
ATOM 592 C C . TRP A 1 73 ? 5.258 -8.208 -12.571 1.00 95.69 73 TRP A C 1
ATOM 594 O O . TRP A 1 73 ? 6.087 -7.301 -12.520 1.00 95.69 73 TRP A O 1
ATOM 604 N N . ASN A 1 74 ? 5.330 -9.190 -13.476 1.00 96.12 74 ASN A N 1
ATOM 605 C CA . ASN A 1 74 ? 6.434 -9.313 -14.426 1.00 96.12 74 ASN A CA 1
ATOM 606 C C . ASN A 1 74 ? 6.528 -8.091 -15.342 1.00 96.12 74 ASN A C 1
ATOM 608 O O . ASN A 1 74 ? 7.625 -7.621 -15.624 1.00 96.12 74 ASN A O 1
ATOM 612 N N . ARG A 1 75 ? 5.390 -7.524 -15.764 1.00 96.31 75 ARG A N 1
ATOM 613 C CA . ARG A 1 75 ? 5.378 -6.294 -16.562 1.00 96.31 75 ARG A CA 1
ATOM 614 C C . ARG A 1 75 ? 6.022 -5.119 -15.827 1.00 96.31 75 ARG A C 1
ATOM 616 O O . ARG A 1 75 ? 6.770 -4.374 -16.451 1.00 96.31 75 ARG A O 1
ATOM 623 N N . PHE A 1 76 ? 5.724 -4.935 -14.543 1.00 95.00 76 PHE A N 1
ATOM 624 C CA . PHE A 1 76 ? 6.331 -3.868 -13.744 1.00 95.00 76 PHE A CA 1
ATOM 625 C C . PHE A 1 76 ? 7.815 -4.117 -13.479 1.00 95.00 76 PHE A C 1
ATOM 627 O O . PHE A 1 76 ? 8.612 -3.190 -13.585 1.00 95.00 76 PHE A O 1
ATOM 634 N N . LEU A 1 77 ? 8.190 -5.368 -13.206 1.00 93.12 77 LEU A N 1
ATOM 635 C CA . LEU A 1 77 ? 9.579 -5.756 -12.976 1.00 93.12 77 LEU A CA 1
ATOM 636 C C . LEU A 1 77 ? 10.450 -5.516 -14.217 1.00 93.12 77 LEU A C 1
ATOM 638 O O . LEU A 1 77 ? 11.512 -4.918 -14.118 1.00 93.12 77 LEU A O 1
ATOM 642 N N . LEU A 1 78 ? 9.974 -5.921 -15.398 1.00 93.88 78 LEU A N 1
ATOM 643 C CA . LEU A 1 78 ? 10.694 -5.738 -16.665 1.00 93.88 78 LEU A CA 1
ATOM 644 C C . LEU A 1 78 ? 10.819 -4.269 -17.084 1.00 93.88 78 LEU A C 1
ATOM 646 O O . LEU A 1 78 ? 11.711 -3.927 -17.852 1.00 93.88 78 LEU A O 1
ATOM 650 N N . ARG A 1 79 ? 9.909 -3.411 -16.613 1.00 93.00 79 ARG A N 1
ATOM 651 C CA . ARG A 1 79 ? 9.938 -1.967 -16.872 1.00 93.00 79 ARG A CA 1
ATOM 652 C C . ARG A 1 79 ? 10.700 -1.181 -15.808 1.00 93.00 79 ARG A C 1
ATOM 654 O O . ARG A 1 79 ? 10.822 0.025 -15.966 1.00 93.00 79 ARG A O 1
ATOM 661 N N . ASP A 1 80 ? 11.175 -1.841 -14.750 1.00 89.38 80 ASP A N 1
ATOM 662 C CA . ASP A 1 80 ? 11.811 -1.200 -13.593 1.00 89.38 80 ASP A CA 1
ATOM 663 C C . ASP A 1 80 ? 10.936 -0.102 -12.938 1.00 89.38 80 ASP A C 1
ATOM 665 O O . ASP A 1 80 ? 11.433 0.882 -12.396 1.00 89.38 80 ASP A O 1
ATOM 669 N N . THR A 1 81 ? 9.607 -0.265 -12.993 1.00 93.06 81 THR A N 1
ATOM 670 C CA . THR A 1 81 ? 8.619 0.672 -12.409 1.00 93.06 81 THR A CA 1
ATOM 671 C C . THR A 1 81 ? 7.849 0.073 -11.233 1.00 93.06 81 THR A C 1
ATOM 673 O O . THR A 1 81 ? 6.868 0.646 -10.760 1.00 93.06 81 THR A O 1
ATOM 676 N N . LEU A 1 82 ? 8.253 -1.114 -10.775 1.00 93.25 82 LEU A N 1
ATOM 677 C CA . LEU A 1 82 ? 7.568 -1.831 -9.705 1.00 93.25 82 LEU A CA 1
ATOM 678 C C . LEU A 1 82 ? 7.595 -1.053 -8.390 1.00 93.25 82 LEU A C 1
ATOM 680 O O . LEU A 1 82 ? 6.546 -0.860 -7.783 1.00 93.25 82 LEU A O 1
ATOM 684 N N . ASP A 1 83 ? 8.776 -0.613 -7.965 1.00 91.81 83 ASP A N 1
ATOM 685 C CA . ASP A 1 83 ? 8.929 0.069 -6.683 1.00 91.81 83 ASP A CA 1
ATOM 686 C C . ASP A 1 83 ? 8.191 1.411 -6.679 1.00 91.81 83 ASP A C 1
ATOM 688 O O . ASP A 1 83 ? 7.488 1.705 -5.713 1.00 91.81 83 ASP A O 1
ATOM 692 N N . ASP A 1 84 ? 8.252 2.170 -7.777 1.00 92.88 84 ASP A N 1
ATOM 693 C CA . ASP A 1 84 ? 7.523 3.435 -7.932 1.00 92.88 84 ASP A CA 1
ATOM 694 C C . ASP A 1 84 ? 6.007 3.221 -7.784 1.00 92.88 84 ASP A C 1
ATOM 696 O O . ASP A 1 84 ? 5.353 3.907 -6.999 1.00 92.88 84 ASP A O 1
ATOM 700 N N . HIS A 1 85 ? 5.458 2.201 -8.455 1.00 94.19 85 HIS A N 1
ATOM 701 C CA . HIS A 1 85 ? 4.036 1.865 -8.362 1.00 94.19 85 HIS A CA 1
ATOM 702 C C . HIS A 1 85 ? 3.620 1.450 -6.945 1.00 94.19 85 HIS A C 1
ATOM 704 O O . HIS A 1 85 ? 2.545 1.817 -6.475 1.00 94.19 85 HIS A O 1
ATOM 710 N N . LEU A 1 86 ? 4.452 0.674 -6.243 1.00 95.25 86 LEU A N 1
ATOM 711 C CA . LEU A 1 86 ? 4.142 0.255 -4.876 1.00 95.25 86 LEU A CA 1
ATOM 712 C C . LEU A 1 86 ? 4.108 1.444 -3.907 1.00 95.25 86 LEU A C 1
ATOM 714 O O . LEU A 1 86 ? 3.259 1.459 -3.018 1.00 95.25 86 LEU A O 1
ATOM 718 N N . HIS A 1 87 ? 4.992 2.430 -4.081 1.00 94.69 87 HIS A N 1
ATOM 719 C CA . HIS A 1 87 ? 4.997 3.650 -3.268 1.00 94.69 87 HIS A CA 1
ATOM 720 C C . HIS A 1 87 ? 3.821 4.568 -3.588 1.00 94.69 87 HIS A C 1
ATOM 722 O O . HIS A 1 87 ? 3.238 5.140 -2.672 1.00 94.69 87 HIS A O 1
ATOM 728 N N . GLU A 1 88 ? 3.456 4.691 -4.863 1.00 94.56 88 GLU A N 1
ATOM 729 C CA . GLU A 1 88 ? 2.283 5.455 -5.291 1.00 94.56 88 GLU A CA 1
ATOM 730 C C . GLU A 1 88 ? 1.007 4.906 -4.642 1.00 94.56 88 GLU A C 1
ATOM 732 O O . GLU A 1 88 ? 0.257 5.657 -4.024 1.00 94.56 88 GLU A O 1
ATOM 737 N N . ILE A 1 89 ? 0.819 3.584 -4.685 1.00 95.12 89 ILE A N 1
ATOM 738 C CA . ILE A 1 89 ? -0.322 2.909 -4.056 1.00 95.12 89 ILE A CA 1
ATOM 739 C C . ILE A 1 89 ? -0.324 3.085 -2.534 1.00 95.12 89 ILE A C 1
ATOM 741 O O . ILE A 1 89 ? -1.378 3.302 -1.942 1.00 95.12 89 ILE A O 1
ATOM 745 N N . ASP A 1 90 ? 0.837 2.984 -1.886 1.00 95.38 90 ASP A N 1
ATOM 746 C CA . ASP A 1 90 ? 0.948 3.170 -0.436 1.00 95.38 90 ASP A CA 1
ATOM 747 C C . ASP A 1 90 ? 0.599 4.608 -0.025 1.00 95.38 90 ASP A C 1
ATOM 749 O O . ASP A 1 90 ? -0.127 4.822 0.944 1.00 95.38 90 ASP A O 1
ATOM 753 N N . PHE A 1 91 ? 1.051 5.592 -0.805 1.00 95.06 91 PHE A N 1
ATOM 754 C CA . PHE A 1 91 ? 0.736 7.002 -0.599 1.00 95.06 91 PHE A CA 1
ATOM 755 C C . PHE A 1 91 ? -0.749 7.305 -0.829 1.00 95.06 91 PHE A C 1
ATOM 757 O O . PHE A 1 91 ? -1.379 7.956 0.005 1.00 95.06 91 PHE A O 1
ATOM 764 N N . GLU A 1 92 ? -1.327 6.798 -1.918 1.00 95.94 92 GLU A N 1
ATOM 765 C CA . GLU A 1 92 ? -2.753 6.945 -2.224 1.00 95.94 92 GLU A CA 1
ATOM 766 C C . GLU A 1 92 ? -3.622 6.331 -1.118 1.00 95.94 92 GLU A C 1
ATOM 768 O O . GLU A 1 92 ? -4.563 6.965 -0.634 1.00 95.94 92 GLU A O 1
ATOM 773 N N . ALA A 1 93 ? -3.267 5.130 -0.656 1.00 96.12 93 ALA A N 1
ATOM 774 C CA . ALA A 1 93 ? -3.954 4.454 0.437 1.00 96.12 93 ALA A CA 1
ATOM 775 C C . ALA A 1 93 ? -3.860 5.235 1.755 1.00 96.12 93 ALA A C 1
ATOM 777 O O . ALA A 1 93 ? -4.857 5.351 2.467 1.00 96.12 93 ALA A O 1
ATOM 778 N N . GLN A 1 94 ? -2.696 5.811 2.065 1.00 95.19 94 GLN A N 1
ATOM 779 C CA . GLN A 1 94 ? -2.517 6.619 3.268 1.00 95.19 94 GLN A CA 1
ATOM 780 C C . GLN A 1 94 ? -3.364 7.895 3.226 1.00 95.19 94 GLN A C 1
ATOM 782 O O . GLN A 1 94 ? -4.073 8.182 4.187 1.00 95.19 94 GLN A O 1
ATOM 787 N N . ILE A 1 95 ? -3.378 8.613 2.097 1.00 96.19 95 ILE A N 1
ATOM 788 C CA . ILE A 1 95 ? -4.259 9.777 1.917 1.00 96.19 95 ILE A CA 1
ATOM 789 C C . ILE A 1 95 ? -5.716 9.363 2.099 1.00 96.19 95 ILE A C 1
ATOM 791 O O . ILE A 1 95 ? -6.475 10.023 2.809 1.00 96.19 95 ILE A O 1
ATOM 795 N N . ARG A 1 96 ? -6.124 8.254 1.475 1.00 95.88 96 ARG A N 1
ATOM 796 C CA . ARG A 1 96 ? -7.498 7.764 1.574 1.00 95.88 96 ARG A CA 1
ATOM 797 C C . ARG A 1 96 ? -7.869 7.458 3.023 1.00 95.88 96 ARG A C 1
ATOM 799 O O . ARG A 1 96 ? -8.938 7.873 3.468 1.00 95.88 96 ARG A O 1
ATOM 806 N N . PHE A 1 97 ? -6.977 6.817 3.767 1.00 96.19 97 PHE A N 1
ATOM 807 C CA . PHE A 1 97 ? -7.155 6.552 5.190 1.00 96.19 97 PHE A CA 1
ATOM 808 C C . PHE A 1 97 ? -7.334 7.844 5.992 1.00 96.19 97 PHE A C 1
ATOM 810 O O . PHE A 1 97 ? -8.332 7.992 6.698 1.00 96.19 97 PHE A O 1
ATOM 817 N N . ASP A 1 98 ? -6.425 8.803 5.817 1.00 96.06 98 ASP A N 1
ATOM 818 C CA . ASP A 1 98 ? -6.429 10.071 6.549 1.00 96.06 98 ASP A CA 1
ATOM 819 C C . ASP A 1 98 ? -7.684 10.907 6.244 1.00 96.06 98 ASP A C 1
ATOM 821 O O . ASP A 1 98 ? -8.192 11.607 7.118 1.00 96.06 98 ASP A O 1
ATOM 825 N N . THR A 1 99 ? -8.243 10.793 5.033 1.00 96.44 99 THR A N 1
ATOM 826 C CA . THR A 1 99 ? -9.515 11.449 4.677 1.00 96.44 99 THR A CA 1
ATOM 827 C C . THR A 1 99 ? -10.744 10.774 5.286 1.00 96.44 99 THR A C 1
ATOM 829 O O . THR A 1 99 ? -11.695 11.458 5.662 1.00 96.44 99 THR A O 1
ATOM 832 N N . LEU A 1 100 ? -10.759 9.441 5.385 1.00 95.62 100 LEU A N 1
ATOM 833 C CA . LEU A 1 100 ? -11.919 8.688 5.870 1.00 95.62 100 LEU A CA 1
ATOM 834 C C . LEU A 1 100 ? -11.993 8.650 7.397 1.00 95.62 100 LEU A C 1
ATOM 836 O O . LEU A 1 100 ? -13.092 8.678 7.952 1.00 95.62 100 LEU A O 1
ATOM 840 N N . LEU A 1 101 ? -10.847 8.614 8.075 1.00 94.56 101 LEU A N 1
ATOM 841 C CA . LEU A 1 101 ? -10.771 8.519 9.529 1.00 94.56 101 LEU A CA 1
ATOM 842 C C . LEU A 1 101 ? -11.610 9.589 10.258 1.00 94.56 101 LEU A C 1
ATOM 844 O O . LEU A 1 101 ? -12.468 9.197 11.051 1.00 94.56 101 LEU A O 1
ATOM 848 N N . PRO A 1 102 ? -11.462 10.905 9.994 1.00 94.12 102 PRO A N 1
ATOM 849 C CA . PRO A 1 102 ? -12.247 11.922 10.695 1.00 94.12 102 PRO A CA 1
ATOM 850 C C . PRO A 1 102 ? -13.751 11.801 10.414 1.00 94.12 102 PRO A C 1
ATOM 852 O O . PRO A 1 102 ? -14.551 11.932 11.339 1.00 94.12 102 PRO A O 1
ATOM 855 N N . LEU A 1 103 ? -14.140 11.464 9.177 1.00 93.94 103 LEU A N 1
ATOM 856 C CA . LEU A 1 103 ? -15.547 11.302 8.787 1.00 93.94 103 LEU A CA 1
ATOM 857 C C . LEU A 1 103 ? -16.230 10.161 9.552 1.00 93.94 103 LEU A C 1
ATOM 859 O O . LEU A 1 103 ? -17.395 10.259 9.941 1.00 93.94 103 LEU A O 1
ATOM 863 N N . TYR A 1 104 ? -15.512 9.059 9.769 1.00 93.31 104 TYR A N 1
ATOM 864 C CA . TYR A 1 104 ? -16.028 7.937 10.545 1.00 93.31 104 TYR A CA 1
ATOM 865 C C . TYR A 1 104 ? -16.011 8.234 12.047 1.00 93.31 104 TYR A C 1
ATOM 867 O O . TYR A 1 104 ? -16.977 7.900 12.733 1.00 93.31 104 TYR A O 1
ATOM 875 N N . CYS A 1 105 ? -14.972 8.891 12.564 1.00 91.44 105 CYS A N 1
ATOM 876 C CA . CYS A 1 105 ? -14.925 9.299 13.969 1.00 91.44 105 CYS A CA 1
ATOM 877 C C . CYS A 1 105 ? -16.109 10.203 14.342 1.00 91.44 105 CYS A C 1
ATOM 879 O O . CYS A 1 105 ? -16.734 9.980 15.380 1.00 91.44 105 CYS A O 1
ATOM 881 N N . GLU A 1 106 ? -16.467 11.155 13.475 1.00 90.81 106 GLU A N 1
ATOM 882 C CA . GLU A 1 106 ? -17.646 12.011 13.649 1.00 90.81 106 GLU A CA 1
ATOM 883 C C . GLU A 1 106 ? -18.945 11.189 13.632 1.00 90.81 106 GLU A C 1
ATOM 885 O O . GLU A 1 106 ? -19.763 11.286 14.549 1.00 90.81 106 GLU A O 1
ATOM 890 N N . ARG A 1 107 ? -19.101 10.298 12.643 1.00 89.56 107 ARG A N 1
ATOM 891 C CA . ARG A 1 107 ? -20.293 9.446 12.488 1.00 89.56 107 ARG A CA 1
ATOM 892 C C . ARG A 1 107 ? -20.549 8.528 13.684 1.00 89.56 107 ARG A C 1
ATOM 894 O O . ARG A 1 107 ? -21.702 8.307 14.040 1.00 89.56 107 ARG A O 1
ATOM 901 N N . TYR A 1 108 ? -19.498 7.961 14.266 1.00 86.31 108 TYR A N 1
ATOM 902 C CA . TYR A 1 108 ? -19.597 7.030 15.396 1.00 86.31 108 TYR A CA 1
ATOM 903 C C . TYR A 1 108 ? -19.412 7.715 16.759 1.00 86.31 108 TYR A C 1
ATOM 905 O O . TYR A 1 108 ? -19.308 7.028 17.781 1.00 86.31 108 TYR A O 1
ATOM 913 N N . SER A 1 109 ? -19.379 9.054 16.773 1.00 86.19 109 SER A N 1
ATOM 914 C CA . SER A 1 109 ? -19.239 9.891 17.970 1.00 86.19 109 SER A CA 1
ATOM 915 C C . SER A 1 109 ? -18.068 9.455 18.859 1.00 86.19 109 SER A C 1
ATOM 917 O O . SER A 1 109 ? -18.187 9.358 20.081 1.00 86.19 109 SER A O 1
ATOM 919 N N . VAL A 1 110 ? -16.930 9.138 18.238 1.00 84.38 110 VAL A N 1
ATOM 920 C CA . VAL A 1 110 ? -15.698 8.767 18.941 1.00 84.38 110 VAL A CA 1
ATOM 921 C C . VAL A 1 110 ? -14.996 10.055 19.365 1.00 84.38 110 VAL A C 1
ATOM 923 O O . VAL A 1 110 ? -14.212 10.626 18.612 1.00 84.38 110 VAL A O 1
ATOM 926 N N . THR A 1 111 ? -15.316 10.538 20.566 1.00 86.44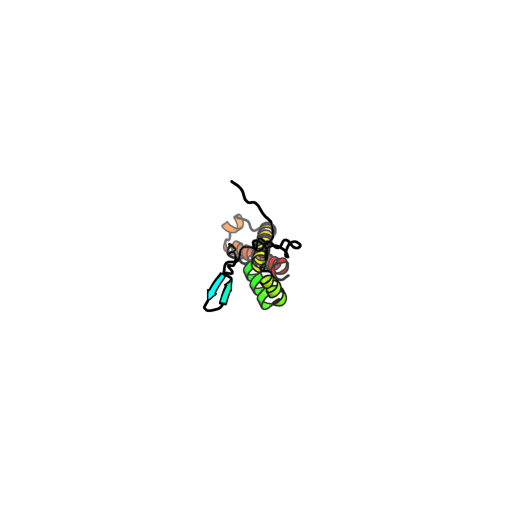 111 THR A N 1
ATOM 927 C CA . THR A 1 111 ? -14.776 11.783 21.134 1.00 86.44 111 THR A CA 1
ATOM 928 C C . THR A 1 111 ? -13.714 11.516 22.203 1.00 86.44 111 THR A C 1
ATOM 930 O O . THR A 1 111 ? -13.586 10.407 22.731 1.00 86.44 111 THR A O 1
ATOM 933 N N . GLU A 1 112 ? -12.941 12.546 22.552 1.00 82.50 112 GLU A N 1
ATOM 934 C CA . GLU A 1 112 ? -11.989 12.483 23.672 1.00 82.50 112 GLU A CA 1
ATOM 935 C C . GLU A 1 112 ? -12.689 12.290 25.025 1.00 82.50 112 GLU A C 1
ATOM 937 O O . GLU A 1 112 ? -12.137 11.663 25.926 1.00 82.50 112 GLU A O 1
ATOM 942 N N . GLU A 1 113 ? -13.936 12.746 25.143 1.00 85.81 113 GLU A N 1
ATOM 943 C CA . GLU A 1 113 ? -14.791 12.519 26.312 1.00 85.81 113 GLU A CA 1
ATOM 944 C C . GLU A 1 113 ? -15.116 11.030 26.490 1.00 85.81 113 GLU A C 1
ATOM 946 O O . GLU A 1 113 ? -15.056 10.504 27.599 1.00 85.81 113 GLU A O 1
ATOM 951 N N . LEU A 1 114 ? -15.388 10.311 25.392 1.00 86.56 114 LEU A N 1
ATOM 952 C CA . LEU A 1 114 ? -15.566 8.859 25.446 1.00 86.56 114 LEU A CA 1
ATOM 953 C C . LEU A 1 114 ? -14.271 8.167 25.885 1.00 86.56 114 LEU A C 1
ATOM 955 O O . LEU A 1 114 ? -14.313 7.206 26.645 1.00 86.56 114 LEU A O 1
ATOM 959 N N . LYS A 1 115 ? -13.116 8.671 25.441 1.00 89.12 115 LYS A N 1
ATOM 960 C CA . LYS A 1 115 ? -11.808 8.111 25.796 1.00 89.12 115 LYS A CA 1
ATOM 961 C C . LYS A 1 115 ? -11.500 8.238 27.291 1.00 89.12 115 LYS A C 1
ATOM 963 O O . LYS A 1 115 ? -10.843 7.351 27.833 1.00 89.12 115 LYS A O 1
ATOM 968 N N . SER A 1 116 ? -11.941 9.316 27.944 1.00 88.56 116 SER A N 1
ATOM 969 C CA . SER A 1 116 ? -11.756 9.518 29.387 1.00 88.56 116 SER A CA 1
ATOM 970 C C . SER A 1 116 ? -12.788 8.767 30.232 1.00 88.56 116 SER A C 1
ATOM 972 O O . SER A 1 116 ? -12.445 8.306 31.319 1.00 88.56 116 SER A O 1
ATOM 974 N N . ALA A 1 117 ? -14.017 8.608 29.733 1.00 91.19 117 ALA A N 1
ATOM 975 C CA . ALA A 1 117 ? -15.085 7.891 30.427 1.00 91.19 117 ALA A CA 1
ATOM 976 C C . ALA A 1 117 ? -14.958 6.359 30.325 1.00 91.19 117 ALA A C 1
ATOM 978 O O . ALA A 1 117 ? -15.087 5.667 31.333 1.00 91.19 117 ALA A O 1
ATOM 979 N N . ASP A 1 118 ? -14.702 5.828 29.125 1.00 91.94 118 ASP A N 1
ATOM 980 C CA . ASP A 1 118 ? -14.535 4.394 28.873 1.00 91.94 118 ASP A CA 1
ATOM 981 C C . ASP A 1 118 ? -13.508 4.145 27.758 1.00 91.94 118 ASP A C 1
ATOM 983 O O . ASP A 1 118 ? -13.804 4.086 26.558 1.00 91.94 118 ASP A O 1
ATOM 987 N N . GLN A 1 119 ? -12.260 3.959 28.182 1.00 91.50 119 GLN A N 1
ATOM 988 C CA . GLN A 1 119 ? -11.147 3.699 27.279 1.00 91.50 119 GLN A CA 1
ATOM 989 C C . GLN A 1 119 ? -11.323 2.396 26.483 1.00 91.50 119 GLN A C 1
ATOM 991 O O . GLN A 1 119 ? -10.894 2.331 25.329 1.00 91.50 119 GLN A O 1
ATOM 996 N N . MET A 1 120 ? -11.935 1.357 27.059 1.00 93.88 120 MET A N 1
ATOM 997 C CA . MET A 1 120 ? -12.068 0.061 26.384 1.00 93.88 120 MET A CA 1
ATOM 998 C C . MET A 1 120 ? -13.095 0.127 25.260 1.00 93.88 120 MET A C 1
ATOM 1000 O O . MET A 1 120 ? -12.835 -0.369 24.159 1.00 93.88 120 MET A O 1
ATOM 1004 N N . GLU A 1 121 ? -14.225 0.786 25.500 1.00 92.12 121 GLU A N 1
ATOM 1005 C CA . GLU A 1 121 ? -15.222 1.020 24.459 1.00 92.12 121 GLU A CA 1
ATOM 1006 C C . GLU A 1 121 ? -14.687 1.972 23.377 1.00 92.12 121 GLU A C 1
ATOM 1008 O O . GLU A 1 121 ? -14.912 1.733 22.188 1.00 92.12 121 GLU A O 1
ATOM 1013 N N . TRP A 1 122 ? -13.889 2.984 23.740 1.00 94.12 122 TRP A N 1
ATOM 1014 C CA . TRP A 1 122 ? -13.205 3.839 22.763 1.00 94.12 122 TRP A CA 1
ATOM 1015 C C . TRP A 1 122 ? -12.270 3.036 21.845 1.00 94.12 122 TRP A C 1
ATOM 1017 O O . TRP A 1 122 ? -12.375 3.150 20.622 1.00 94.12 122 TRP A O 1
ATOM 1027 N N . ILE A 1 123 ? -11.409 2.173 22.405 1.00 92.50 123 ILE A N 1
ATOM 1028 C CA . ILE A 1 123 ? -10.511 1.304 21.620 1.00 92.50 123 ILE A CA 1
ATOM 1029 C C . ILE A 1 123 ? -11.329 0.388 20.707 1.00 92.50 123 ILE A C 1
ATOM 1031 O O . ILE A 1 123 ? -11.006 0.236 19.529 1.00 92.50 123 ILE A O 1
ATOM 1035 N N . ARG A 1 124 ? -12.408 -0.208 21.226 1.00 93.50 124 ARG A N 1
ATOM 1036 C CA . ARG A 1 124 ? -13.284 -1.091 20.452 1.00 93.50 124 ARG A CA 1
ATOM 1037 C C . ARG A 1 124 ? -13.888 -0.371 19.248 1.00 93.50 124 ARG A C 1
ATOM 1039 O O . ARG A 1 124 ? -13.840 -0.902 18.139 1.00 93.50 124 ARG A O 1
ATOM 1046 N N . ARG A 1 125 ? -14.435 0.832 19.442 1.00 93.25 125 ARG A N 1
ATOM 1047 C CA . ARG A 1 125 ? -15.023 1.630 18.355 1.00 93.25 125 ARG A CA 1
ATOM 1048 C C . ARG A 1 125 ? -13.975 2.089 17.355 1.00 93.25 125 ARG A C 1
ATOM 1050 O O . ARG A 1 125 ? -14.203 1.955 16.157 1.00 93.25 125 ARG A O 1
ATOM 1057 N N . MET A 1 126 ? -12.826 2.558 17.834 1.00 93.31 126 MET A N 1
ATOM 1058 C CA . MET A 1 126 ? -11.726 2.983 16.973 1.00 93.31 126 MET A CA 1
ATOM 1059 C C . MET A 1 126 ? -11.243 1.829 16.091 1.00 93.31 126 MET A C 1
ATOM 1061 O O . MET A 1 126 ? -11.164 1.988 14.879 1.00 93.31 126 MET A O 1
ATOM 1065 N N . ASN A 1 127 ? -11.035 0.643 16.667 1.00 94.88 127 ASN A N 1
ATOM 1066 C CA . ASN A 1 127 ? -10.631 -0.547 15.914 1.00 94.88 127 ASN A CA 1
ATOM 1067 C C . ASN A 1 127 ? -11.675 -0.958 14.863 1.00 94.88 127 ASN A C 1
ATOM 1069 O O . ASN A 1 127 ? -11.321 -1.338 13.749 1.00 94.88 127 ASN A O 1
ATOM 1073 N N . ASN A 1 128 ? -12.968 -0.868 15.188 1.00 95.00 128 ASN A N 1
ATOM 1074 C CA . ASN A 1 128 ? -14.029 -1.149 14.219 1.00 95.00 128 ASN A CA 1
ATOM 1075 C C . ASN A 1 128 ? -14.004 -0.158 13.045 1.00 95.00 128 ASN A C 1
ATOM 1077 O O . ASN A 1 128 ? -14.147 -0.571 11.896 1.00 95.00 128 ASN A O 1
ATOM 1081 N N . ILE A 1 129 ? -13.784 1.130 13.321 1.00 95.12 129 ILE A N 1
ATOM 1082 C CA . ILE A 1 129 ? -13.658 2.170 12.293 1.00 95.12 129 ILE A CA 1
ATOM 1083 C C . ILE A 1 129 ? -12.435 1.914 11.415 1.00 95.12 129 ILE A C 1
ATOM 1085 O O . ILE A 1 129 ? -12.559 1.906 10.192 1.00 95.12 129 ILE A O 1
ATOM 1089 N N . THR A 1 130 ? -11.268 1.666 12.014 1.00 95.19 130 THR A N 1
ATOM 1090 C CA . THR A 1 130 ? -10.043 1.408 11.250 1.00 95.19 130 THR A CA 1
ATOM 1091 C C . THR A 1 130 ? -10.181 0.170 10.376 1.00 95.19 130 THR A C 1
ATOM 1093 O O . THR A 1 130 ? -9.762 0.208 9.227 1.00 95.19 130 THR A O 1
ATOM 1096 N N . ASN A 1 131 ? -10.828 -0.890 10.873 1.00 96.00 131 ASN A N 1
ATOM 1097 C CA . ASN A 1 131 ? -11.081 -2.101 10.093 1.00 96.00 131 ASN A CA 1
ATOM 1098 C C . ASN A 1 131 ? -12.015 -1.835 8.903 1.00 96.00 131 ASN A C 1
ATOM 1100 O O . ASN A 1 131 ? -11.751 -2.315 7.804 1.00 96.00 131 ASN A O 1
ATOM 1104 N N . ALA A 1 132 ? -13.080 -1.052 9.101 1.00 95.81 132 ALA A N 1
ATOM 1105 C CA . ALA A 1 132 ? -13.993 -0.686 8.020 1.00 95.81 132 ALA A CA 1
ATOM 1106 C C . ALA A 1 132 ? -13.291 0.153 6.939 1.00 95.81 132 ALA A C 1
ATOM 1108 O O . ALA A 1 132 ? -13.480 -0.077 5.746 1.00 95.81 132 ALA A O 1
ATOM 1109 N N . ILE A 1 133 ? -12.446 1.104 7.345 1.00 96.56 133 ILE A N 1
ATOM 1110 C CA . ILE A 1 133 ? -11.660 1.928 6.417 1.00 96.56 133 ILE A CA 1
ATOM 1111 C C . ILE A 1 133 ? -10.625 1.073 5.676 1.00 96.56 133 ILE A C 1
ATOM 1113 O O . ILE A 1 133 ? -10.503 1.189 4.457 1.00 96.56 133 ILE A O 1
ATOM 1117 N N . ASP A 1 134 ? -9.912 0.197 6.388 1.00 96.38 134 ASP A N 1
ATOM 1118 C CA . ASP A 1 134 ? -8.957 -0.746 5.801 1.00 96.38 134 ASP A CA 1
ATOM 1119 C C . ASP A 1 134 ? -9.623 -1.598 4.711 1.00 96.38 134 ASP A C 1
ATOM 1121 O O . ASP A 1 134 ? -9.069 -1.750 3.624 1.00 96.38 134 ASP A O 1
ATOM 1125 N N . GLU A 1 135 ? -10.819 -2.131 4.970 1.00 96.56 135 GLU A N 1
ATOM 1126 C CA . GLU A 1 135 ? -11.561 -2.947 4.005 1.00 96.56 135 GLU A CA 1
ATOM 1127 C C . GLU A 1 135 ? -11.905 -2.163 2.730 1.00 96.56 135 GLU A C 1
ATOM 1129 O O . GLU A 1 135 ? -11.720 -2.669 1.618 1.00 96.56 135 GLU A O 1
ATOM 1134 N N . ILE A 1 136 ? -12.342 -0.909 2.873 1.00 95.81 136 ILE A N 1
ATOM 1135 C CA . ILE A 1 136 ? -12.618 -0.019 1.738 1.00 95.81 136 ILE A CA 1
ATOM 1136 C C . ILE A 1 136 ? -11.343 0.199 0.917 1.00 95.81 136 ILE A C 1
ATOM 1138 O O . ILE A 1 136 ? -11.347 -0.015 -0.294 1.00 95.81 136 ILE A O 1
ATOM 1142 N N . ILE A 1 137 ? -10.232 0.557 1.565 1.00 96.69 137 ILE A N 1
ATOM 1143 C CA . ILE A 1 137 ? -8.948 0.834 0.900 1.00 96.69 137 ILE A CA 1
ATOM 1144 C C . ILE A 1 137 ? -8.410 -0.404 0.179 1.00 96.69 137 ILE A C 1
ATOM 1146 O O . ILE A 1 137 ? -7.915 -0.312 -0.949 1.00 96.69 137 ILE A O 1
ATOM 1150 N N . LEU A 1 138 ? -8.514 -1.575 0.807 1.00 96.00 138 LEU A N 1
ATOM 1151 C CA . LEU A 1 138 ? -8.069 -2.830 0.212 1.00 96.00 138 LEU A CA 1
ATOM 1152 C C . LEU A 1 138 ? -8.809 -3.121 -1.096 1.00 96.00 138 LEU A C 1
ATOM 1154 O O . LEU A 1 138 ? -8.181 -3.501 -2.087 1.00 96.00 138 LEU A O 1
ATOM 1158 N N . ASN A 1 139 ? -10.120 -2.900 -1.113 1.00 95.62 139 ASN A N 1
ATOM 1159 C CA . ASN A 1 139 ? -10.957 -3.158 -2.278 1.00 95.62 139 ASN A CA 1
ATOM 1160 C C . ASN A 1 139 ? -10.823 -2.076 -3.363 1.00 95.62 139 ASN A C 1
ATOM 1162 O O . ASN A 1 139 ? -10.774 -2.414 -4.546 1.00 95.62 139 ASN A O 1
ATOM 1166 N N . GLU A 1 140 ? -10.734 -0.797 -2.988 1.00 94.88 140 GLU A N 1
ATOM 1167 C CA . GLU A 1 140 ? -10.648 0.327 -3.934 1.00 94.88 140 GLU A CA 1
ATOM 1168 C C . GLU A 1 140 ? -9.264 0.435 -4.597 1.00 94.88 140 GLU A C 1
ATOM 1170 O O . GLU A 1 140 ? -9.171 0.674 -5.805 1.00 94.88 140 GLU A O 1
ATOM 1175 N N . ILE A 1 141 ? -8.191 0.247 -3.819 1.00 94.75 141 ILE A N 1
ATOM 1176 C CA . ILE A 1 141 ? -6.821 0.596 -4.224 1.00 94.75 141 ILE A CA 1
ATOM 1177 C C . ILE A 1 141 ? -5.948 -0.661 -4.358 1.00 94.75 141 ILE A C 1
ATOM 1179 O O . ILE A 1 141 ? -5.338 -0.900 -5.404 1.00 94.75 141 ILE A O 1
ATOM 1183 N N . VAL A 1 142 ? -5.884 -1.505 -3.322 1.00 93.81 142 VAL A N 1
ATOM 1184 C CA . VAL A 1 142 ? -4.870 -2.578 -3.245 1.00 93.81 142 VAL A CA 1
ATOM 1185 C C . VAL A 1 142 ? -5.183 -3.766 -4.157 1.00 93.81 142 VAL A C 1
ATOM 1187 O O . VAL A 1 142 ? -4.270 -4.306 -4.788 1.00 93.81 142 VAL A O 1
ATOM 1190 N N . TYR A 1 143 ? -6.441 -4.191 -4.262 1.00 92.62 143 TYR A N 1
ATOM 1191 C CA . TYR A 1 143 ? -6.831 -5.381 -5.033 1.00 92.62 143 TYR A CA 1
ATOM 1192 C C . TYR A 1 143 ? -7.281 -5.099 -6.466 1.00 92.62 143 TYR A C 1
ATOM 1194 O O . TYR A 1 143 ? -7.599 -6.031 -7.215 1.00 92.62 143 TYR A O 1
ATOM 1202 N N . ARG A 1 144 ? -7.222 -3.839 -6.888 1.00 82.31 144 ARG A N 1
ATOM 1203 C CA . ARG A 1 144 ? -7.579 -3.427 -8.243 1.00 82.31 144 ARG A CA 1
ATOM 1204 C C . ARG A 1 144 ? -6.684 -4.029 -9.329 1.00 82.31 144 ARG A C 1
ATOM 1206 O O . ARG A 1 144 ? -5.447 -4.175 -9.150 1.00 82.31 144 ARG A O 1
#

Radius of gyration: 32.51 Å; chains: 1; bounding box: 92×42×89 Å

Foldseek 3Di:
DDDDDDDDDDDDPPDDPPPDPPPDPDPPDPFDWDDDPPDTHTPDDDDDDDDDDQDDLLVLLVVLCVPPPVVVVVVCVVVVCSRVLSNVLSVVLVVQLVVQLVVQCVVVVLDVVCCVVPVVVSVVSSVVSSVVSVVVSCVPRRND

pLDDT: mean 81.56, std 21.32, range [28.02, 96.69]

Sequence (144 aa):
MQTASLQASDSVQGSHTTLLLKERIIEITEITYTRNGDYFIPDIVLKKKEYKSLGKYGRMRKDYLKNRRPALWNRFLLRDTLDDHLHEIDFEAQIRFDTLLPLYCERYSVTEELKSADQMEWIRRMNNITNAIDEIILNEIVYR

Secondary structure (DSSP, 8-state):
---------------SSSSS--S---------EEEETTEEEE--------PPPP-HHHHHHHHHHHHH-HHHHHHHHHTT-HHHHHHHHHHHHHHHHHHHHHHHHHHTT--HHHHHH-HHHHHHHHHHHHHHHHHHHIIIII--